Protein AF-A0A9Q9MCH2-F1 (afdb_monomer_lite)

Organism: NCBI:txid35754

Secondary structure (DSSP, 8-state):
-HHHHTTSTTHHHHHHHHHHHTT--TTTTHHHHHHHHHHHHHHHHHHHHHHHHHHHHHHHH------

pLDDT: mean 90.04, std 10.5, range [50.62, 98.56]

Radius of gyration: 19.52 Å; chains: 1; bounding box: 48×22×52 Å

Foldseek 3Di:
DVVVLLLDAPSLVVVLVVCVVVVDDPVVSVVSVVSNVVSVVVVVCVVVVVVVVVVVVCVVPPPPPPD

Structure (mmCIF, N/CA/C/O backbone):
data_AF-A0A9Q9MCH2-F1
#
_entry.id   AF-A0A9Q9MCH2-F1
#
loop_
_atom_site.group_PDB
_atom_site.id
_atom_site.type_symbol
_atom_site.label_atom_id
_atom_site.label_alt_id
_atom_site.label_comp_id
_atom_site.label_asym_id
_atom_site.label_entity_id
_atom_site.label_seq_id
_atom_site.pdbx_PDB_ins_code
_atom_site.Cartn_x
_atom_site.Cartn_y
_atom_site.Cartn_z
_atom_site.occupancy
_atom_site.B_iso_or_equiv
_atom_site.auth_seq_id
_atom_site.auth_comp_id
_atom_site.auth_asym_id
_atom_site.auth_atom_id
_atom_site.pdbx_PDB_model_num
ATOM 1 N N . MET A 1 1 ? -19.425 7.881 -8.105 1.00 67.75 1 MET A N 1
ATOM 2 C CA . MET A 1 1 ? -18.137 8.323 -7.523 1.00 67.75 1 MET A CA 1
ATOM 3 C C . MET A 1 1 ? -17.653 7.437 -6.378 1.00 67.75 1 MET A C 1
ATOM 5 O O . MET A 1 1 ? -16.532 6.964 -6.471 1.00 67.75 1 MET A O 1
ATOM 9 N N . ALA A 1 2 ? -18.473 7.108 -5.370 1.00 77.88 2 ALA A N 1
ATOM 10 C CA . ALA A 1 2 ? -18.060 6.235 -4.253 1.00 77.88 2 ALA A CA 1
ATOM 11 C C . ALA A 1 2 ? -17.474 4.869 -4.679 1.00 77.88 2 ALA A C 1
ATOM 13 O O . ALA A 1 2 ? -16.494 4.403 -4.111 1.00 77.88 2 ALA A O 1
ATOM 14 N N . ALA A 1 3 ? -18.011 4.261 -5.741 1.00 81.75 3 ALA A N 1
ATOM 15 C CA . ALA A 1 3 ? -17.512 2.986 -6.260 1.00 81.75 3 ALA A CA 1
ATOM 16 C C . ALA A 1 3 ? -16.089 3.048 -6.847 1.00 81.75 3 ALA A C 1
ATOM 18 O O . ALA A 1 3 ? -15.462 2.007 -6.986 1.00 81.75 3 ALA A O 1
ATOM 19 N N . VAL A 1 4 ? -15.586 4.235 -7.205 1.00 85.88 4 VAL A N 1
ATOM 20 C CA . VAL A 1 4 ? -14.200 4.420 -7.668 1.00 85.88 4 VAL A CA 1
ATOM 21 C C . VAL A 1 4 ? -13.262 4.565 -6.473 1.00 85.88 4 VAL A C 1
ATOM 23 O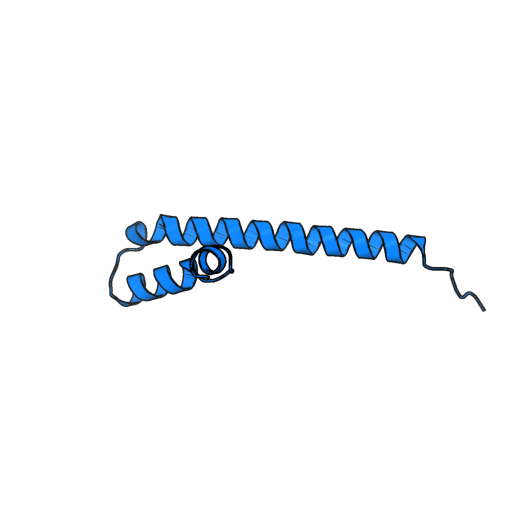 O . VAL A 1 4 ? -12.150 4.055 -6.508 1.00 85.88 4 VAL A O 1
ATOM 26 N N . ALA A 1 5 ? -13.734 5.184 -5.386 1.00 85.25 5 ALA A N 1
ATOM 27 C CA . ALA A 1 5 ? -12.936 5.401 -4.185 1.00 85.25 5 ALA A CA 1
ATOM 28 C C . ALA A 1 5 ? -12.425 4.091 -3.570 1.00 85.25 5 ALA A C 1
ATOM 30 O O . ALA A 1 5 ? -11.278 4.030 -3.161 1.00 85.25 5 ALA A O 1
ATOM 31 N N . ARG A 1 6 ? -13.210 3.007 -3.614 1.00 86.44 6 ARG A N 1
ATOM 32 C CA . ARG A 1 6 ? -12.766 1.686 -3.127 1.00 86.44 6 ARG A CA 1
ATOM 33 C C . ARG A 1 6 ? -11.568 1.097 -3.886 1.00 86.44 6 ARG A C 1
ATOM 35 O O . ARG A 1 6 ? -10.976 0.139 -3.423 1.00 86.44 6 ARG A O 1
ATOM 42 N N . TRP A 1 7 ? -11.248 1.609 -5.072 1.00 90.31 7 TRP A N 1
ATOM 43 C CA . TRP A 1 7 ? -10.087 1.165 -5.849 1.00 90.31 7 TRP A CA 1
ATOM 44 C C . TRP A 1 7 ? -8.860 2.048 -5.624 1.00 90.31 7 TRP A C 1
ATOM 46 O O . TRP A 1 7 ? -7.775 1.703 -6.087 1.00 90.31 7 TRP A O 1
ATOM 56 N N . LEU A 1 8 ? -9.019 3.184 -4.936 1.00 89.56 8 LEU A N 1
ATOM 57 C CA . LEU A 1 8 ? -7.897 4.037 -4.577 1.00 89.56 8 LEU A CA 1
ATOM 58 C C . LEU A 1 8 ? -7.120 3.399 -3.420 1.00 89.56 8 LEU A C 1
ATOM 60 O O . LEU A 1 8 ? -7.741 3.041 -2.410 1.00 89.56 8 LEU A O 1
ATOM 64 N N . PRO A 1 9 ? -5.781 3.321 -3.531 1.00 88.00 9 PRO A N 1
ATOM 65 C CA . PRO A 1 9 ? -4.934 2.927 -2.420 1.00 88.00 9 PRO A CA 1
ATOM 66 C C . PRO A 1 9 ? -5.202 3.784 -1.180 1.00 88.00 9 PRO A C 1
ATOM 68 O O . PRO A 1 9 ? -5.562 4.959 -1.276 1.00 88.00 9 PRO A O 1
ATOM 71 N N . LEU A 1 10 ? -4.950 3.189 -0.023 1.00 92.19 10 LEU A N 1
ATOM 72 C CA . LEU A 1 10 ? -5.132 3.690 1.337 1.00 92.19 10 LEU A CA 1
ATOM 73 C C . LEU A 1 10 ? -6.582 3.791 1.823 1.00 92.19 10 LEU A C 1
ATOM 75 O O . LEU A 1 10 ? -6.793 4.103 2.993 1.00 92.19 10 LEU A O 1
ATOM 79 N N . THR A 1 11 ? -7.585 3.504 0.994 1.00 93.75 11 THR A N 1
ATOM 80 C CA . THR A 1 11 ? -8.994 3.644 1.395 1.00 93.75 11 THR A CA 1
ATOM 81 C C . THR A 1 11 ? -9.384 2.676 2.514 1.00 93.75 11 THR A C 1
ATOM 83 O O . THR A 1 11 ? -9.938 3.105 3.527 1.00 93.75 11 THR A O 1
ATOM 86 N N . HIS A 1 12 ? -9.067 1.389 2.368 1.00 92.50 12 HIS A N 1
ATOM 87 C CA . HIS A 1 12 ? -9.392 0.368 3.368 1.00 92.50 12 HIS A CA 1
ATOM 88 C C . HIS A 1 12 ? -8.424 0.451 4.549 1.00 92.50 12 HIS A C 1
ATOM 90 O O . HIS A 1 12 ? -8.830 0.329 5.699 1.00 92.50 12 HIS A O 1
ATOM 96 N N . GLY A 1 13 ? -7.153 0.772 4.284 1.00 92.00 13 GLY A N 1
ATOM 97 C CA . GLY A 1 13 ? -6.155 0.986 5.335 1.00 92.00 13 GLY A CA 1
ATOM 98 C C . GLY A 1 13 ? -6.521 2.124 6.297 1.00 92.00 13 GLY A C 1
ATOM 99 O O . GLY A 1 13 ? -6.381 1.977 7.510 1.00 92.00 13 GLY A O 1
ATOM 100 N N . ILE A 1 14 ? -7.036 3.249 5.785 1.00 94.12 14 ILE A N 1
ATOM 101 C CA . ILE A 1 14 ? -7.498 4.369 6.621 1.00 94.12 14 ILE A CA 1
ATOM 102 C C . ILE A 1 14 ? -8.747 3.980 7.422 1.00 94.12 14 ILE A C 1
ATOM 104 O O . ILE A 1 14 ? -8.867 4.388 8.579 1.00 94.12 14 ILE A O 1
ATOM 108 N N . ALA A 1 15 ? -9.666 3.203 6.839 1.00 93.38 15 ALA A N 1
ATOM 109 C CA . ALA A 1 15 ? -10.840 2.694 7.549 1.00 93.38 15 ALA A CA 1
ATOM 110 C C . ALA A 1 15 ? -10.428 1.767 8.707 1.00 93.38 15 ALA A C 1
ATOM 112 O O . ALA A 1 15 ? -10.740 2.064 9.861 1.00 93.38 15 ALA A O 1
ATOM 113 N N . ALA A 1 16 ? -9.601 0.758 8.422 1.00 94.06 16 ALA A N 1
ATOM 114 C CA . ALA A 1 16 ? -9.026 -0.153 9.408 1.00 94.06 16 ALA A CA 1
ATOM 115 C C . ALA A 1 16 ? -8.298 0.588 10.541 1.00 94.06 16 ALA A C 1
ATOM 117 O O . ALA A 1 16 ? -8.495 0.296 11.721 1.00 94.06 16 ALA A O 1
ATOM 118 N N . ALA A 1 17 ? -7.477 1.588 10.205 1.00 95.06 17 ALA A N 1
ATOM 119 C CA . ALA A 1 17 ? -6.748 2.375 11.196 1.00 95.06 17 ALA A CA 1
ATOM 120 C C . ALA A 1 17 ? -7.690 3.131 12.147 1.00 95.06 17 ALA A C 1
ATOM 122 O O . ALA A 1 17 ? -7.424 3.204 13.347 1.00 95.06 17 ALA A O 1
ATOM 123 N N . ARG A 1 18 ? -8.801 3.673 11.630 1.00 95.38 18 ARG A N 1
ATOM 124 C CA . ARG A 1 18 ? -9.812 4.357 12.449 1.00 95.38 18 ARG A CA 1
ATOM 125 C C . ARG A 1 18 ? -10.531 3.392 13.384 1.00 95.38 18 ARG A C 1
ATOM 127 O O . ARG A 1 18 ? -10.750 3.744 14.538 1.00 95.38 18 ARG A O 1
ATOM 134 N N . GLU A 1 19 ? -10.862 2.193 12.918 1.00 94.88 19 GLU A N 1
ATOM 135 C CA . GLU A 1 19 ? -11.513 1.177 13.750 1.00 94.88 19 GLU A CA 1
ATOM 136 C C . GLU A 1 19 ? -10.604 0.686 14.875 1.00 94.88 19 GLU A C 1
ATOM 138 O O . GLU A 1 19 ? -11.013 0.659 16.037 1.00 94.88 19 GLU A O 1
ATOM 143 N N . VAL A 1 20 ? -9.344 0.374 14.565 1.00 96.00 20 VAL A N 1
ATOM 144 C CA . VAL A 1 20 ? -8.361 -0.024 15.583 1.00 96.00 20 VAL A CA 1
ATOM 145 C C . VAL A 1 20 ? -8.134 1.107 16.588 1.00 96.00 20 VAL A C 1
ATOM 147 O O . VAL A 1 20 ? -8.107 0.859 17.792 1.00 96.00 20 VAL A O 1
ATOM 150 N N . ALA A 1 21 ? -8.044 2.360 16.129 1.00 96.38 21 ALA A N 1
ATOM 151 C CA . ALA A 1 21 ? -7.935 3.521 17.015 1.00 96.38 21 ALA A CA 1
ATOM 152 C C . ALA A 1 21 ? -9.174 3.711 17.914 1.00 96.38 21 ALA A C 1
ATOM 154 O O . ALA A 1 21 ? -9.048 4.224 19.023 1.00 96.38 21 ALA A O 1
ATOM 155 N N . ALA A 1 22 ? -10.352 3.266 17.467 1.00 96.50 22 ALA A N 1
ATOM 156 C CA . ALA A 1 22 ? -11.582 3.244 18.257 1.00 96.50 22 ALA A CA 1
ATOM 157 C C . ALA A 1 22 ? -11.673 2.047 19.229 1.00 96.50 22 ALA A C 1
ATOM 159 O O . ALA A 1 22 ? -12.668 1.912 19.939 1.00 96.50 22 ALA A O 1
ATOM 160 N N . GLY A 1 23 ? -10.645 1.193 19.288 1.00 95.56 23 GLY A N 1
ATOM 161 C CA . GLY A 1 23 ? -10.574 0.040 20.188 1.00 95.56 23 GLY A CA 1
ATOM 162 C C . GLY A 1 23 ? -11.024 -1.283 19.566 1.00 95.56 23 GLY A C 1
ATOM 163 O O . GLY A 1 23 ? -11.163 -2.270 20.290 1.00 95.56 23 GLY A O 1
ATOM 164 N N . ALA A 1 24 ? -11.249 -1.336 18.250 1.00 94.06 24 ALA A N 1
ATOM 165 C CA . ALA A 1 24 ? -11.532 -2.593 17.566 1.00 94.06 24 ALA A CA 1
ATOM 166 C C . ALA A 1 24 ? -10.300 -3.518 17.566 1.00 94.06 24 ALA A C 1
ATOM 168 O O . ALA A 1 24 ? -9.150 -3.076 17.513 1.00 94.06 24 ALA A O 1
ATOM 169 N N . GLY A 1 25 ? -10.538 -4.829 17.625 1.00 93.81 25 GLY A N 1
ATOM 170 C CA . GLY A 1 25 ? -9.467 -5.821 17.572 1.00 93.81 25 GLY A CA 1
ATOM 171 C C . GLY A 1 25 ? -8.897 -5.982 16.161 1.00 93.81 25 GLY A C 1
ATOM 172 O O . GLY A 1 25 ? -9.615 -5.887 15.176 1.00 93.81 25 GLY A O 1
ATOM 173 N N . LEU A 1 26 ? -7.618 -6.347 16.043 1.00 90.44 26 LEU A N 1
ATOM 174 C CA . LEU A 1 26 ? -6.959 -6.592 14.746 1.00 90.44 26 LEU A CA 1
ATOM 175 C C . LEU A 1 26 ? -7.678 -7.623 13.856 1.00 90.44 26 LEU A C 1
ATOM 177 O O . LEU A 1 26 ? -7.582 -7.562 12.634 1.00 90.44 26 LEU A O 1
ATOM 181 N N . ALA A 1 27 ? -8.405 -8.567 14.458 1.00 93.56 27 ALA A N 1
ATOM 182 C CA . ALA A 1 27 ? -9.181 -9.555 13.719 1.00 93.56 27 ALA A CA 1
ATOM 183 C C . ALA A 1 27 ? -10.365 -8.941 12.948 1.00 93.56 27 ALA A C 1
ATOM 185 O O . ALA A 1 27 ? -10.725 -9.485 11.907 1.00 93.56 27 ALA A O 1
ATOM 186 N N . SER A 1 28 ? -10.950 -7.829 13.417 1.00 91.81 28 SER A N 1
ATOM 187 C CA . SER A 1 28 ? -1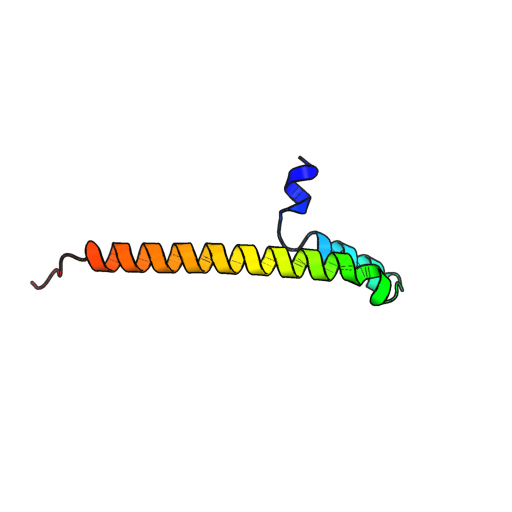2.105 -7.202 12.755 1.00 91.81 28 SER A CA 1
ATOM 188 C C . SER A 1 28 ? -11.720 -6.432 11.494 1.00 91.81 28 SER A C 1
ATOM 190 O O . SER A 1 28 ? -12.525 -6.342 10.580 1.00 91.81 28 SER A O 1
ATOM 192 N N . VAL A 1 29 ? -10.478 -5.945 11.412 1.00 95.19 29 VAL A N 1
ATOM 193 C CA . VAL A 1 29 ? -9.968 -5.167 10.267 1.00 95.19 29 VAL A CA 1
ATOM 194 C C . VAL A 1 29 ? -9.143 -6.000 9.284 1.00 95.19 29 VAL A C 1
ATOM 196 O O . VAL A 1 29 ? -8.501 -5.471 8.377 1.00 95.19 29 VAL A O 1
ATOM 199 N N . ARG A 1 30 ? -9.111 -7.325 9.469 1.00 95.06 30 ARG A N 1
ATOM 200 C CA . ARG A 1 30 ? -8.292 -8.233 8.657 1.00 95.06 30 ARG A CA 1
ATOM 201 C C . ARG A 1 30 ? -8.626 -8.131 7.170 1.00 95.06 30 ARG A C 1
ATOM 203 O O . ARG A 1 30 ? -7.711 -8.103 6.350 1.00 95.06 30 ARG A O 1
ATOM 210 N N . ASP A 1 31 ? -9.909 -8.086 6.838 1.00 93.50 31 ASP A N 1
ATOM 211 C CA . ASP A 1 31 ? -10.362 -8.064 5.448 1.00 93.50 31 ASP A CA 1
ATOM 212 C C . ASP A 1 31 ? -9.991 -6.742 4.762 1.00 93.50 31 ASP A C 1
ATOM 214 O O . ASP A 1 31 ? -9.515 -6.761 3.627 1.00 93.50 31 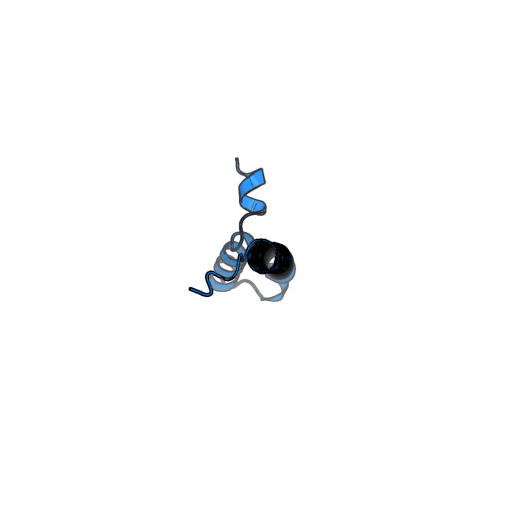ASP A O 1
ATOM 218 N N . ASP A 1 32 ? -10.078 -5.618 5.481 1.00 92.88 32 ASP A N 1
ATOM 219 C CA . ASP A 1 32 ? -9.638 -4.307 4.993 1.00 92.88 32 ASP A CA 1
ATOM 220 C C . ASP A 1 32 ? -8.131 -4.267 4.728 1.00 92.88 32 ASP A C 1
ATOM 222 O O . ASP A 1 32 ? -7.682 -3.776 3.690 1.00 92.88 32 ASP A O 1
ATOM 226 N N . VAL A 1 33 ? -7.330 -4.833 5.635 1.00 94.44 33 VAL A N 1
ATOM 227 C CA . VAL A 1 33 ? -5.873 -4.917 5.465 1.00 94.44 33 VAL A CA 1
ATOM 228 C C . VAL A 1 33 ? -5.507 -5.803 4.273 1.00 94.44 33 VAL A C 1
ATOM 230 O O . VAL A 1 33 ? -4.614 -5.456 3.499 1.00 94.44 33 VAL A O 1
ATOM 233 N N . LEU A 1 34 ? -6.197 -6.933 4.088 1.00 95.75 34 LEU A N 1
ATOM 234 C CA . LEU A 1 34 ? -5.980 -7.817 2.940 1.00 95.75 34 LEU A CA 1
ATOM 235 C C . LEU A 1 34 ? -6.374 -7.149 1.619 1.00 95.75 34 LEU A C 1
ATOM 237 O O . LEU A 1 34 ? -5.629 -7.255 0.642 1.00 95.75 34 LEU A O 1
ATOM 241 N N . ALA A 1 35 ? -7.507 -6.444 1.588 1.00 94.56 35 ALA A N 1
ATOM 242 C CA . ALA A 1 35 ? -7.947 -5.690 0.420 1.00 94.56 35 ALA A CA 1
ATOM 243 C C . ALA A 1 35 ? -6.919 -4.616 0.034 1.00 94.56 35 ALA A C 1
ATOM 245 O O . ALA A 1 35 ? -6.544 -4.498 -1.135 1.00 94.56 35 ALA A O 1
ATOM 246 N N . GLU A 1 36 ? -6.402 -3.885 1.022 1.00 95.50 36 GLU A N 1
ATOM 247 C CA . GLU A 1 36 ? -5.382 -2.860 0.812 1.00 95.50 36 GLU A CA 1
ATOM 248 C C . GLU A 1 36 ? -4.054 -3.456 0.323 1.00 95.50 36 GLU A C 1
ATOM 250 O O . GLU A 1 36 ? -3.449 -2.946 -0.620 1.00 95.50 36 GLU A O 1
ATOM 255 N N . ALA A 1 37 ? -3.618 -4.581 0.894 1.00 96.38 37 ALA A N 1
ATOM 256 C CA . ALA A 1 37 ? -2.408 -5.276 0.460 1.00 96.38 37 ALA A CA 1
ATOM 257 C C . ALA A 1 37 ? -2.517 -5.786 -0.989 1.00 96.38 37 ALA A C 1
ATOM 259 O O . ALA A 1 37 ? -1.553 -5.704 -1.759 1.00 96.38 37 ALA A O 1
ATOM 260 N N . ALA A 1 38 ? -3.694 -6.281 -1.385 1.00 96.44 38 ALA A N 1
ATOM 261 C CA . ALA A 1 38 ? -3.959 -6.720 -2.750 1.00 96.44 38 ALA A CA 1
ATOM 262 C C . ALA A 1 38 ? -3.929 -5.544 -3.741 1.00 96.44 38 ALA A C 1
ATOM 264 O O . ALA A 1 38 ? -3.276 -5.638 -4.783 1.00 96.44 38 ALA A O 1
ATOM 265 N N . LEU A 1 39 ? -4.569 -4.420 -3.402 1.00 96.38 39 LEU A N 1
ATOM 266 C CA . LEU A 1 39 ? -4.535 -3.195 -4.209 1.00 96.38 39 LEU A CA 1
ATOM 267 C C . LEU A 1 39 ? -3.118 -2.627 -4.325 1.00 96.38 39 LEU A C 1
ATOM 269 O O . LEU A 1 39 ? -2.668 -2.331 -5.431 1.00 96.38 39 LEU A O 1
ATOM 273 N N . GLY A 1 40 ? -2.387 -2.530 -3.213 1.00 95.56 40 GLY A N 1
ATOM 274 C CA . GLY A 1 40 ? -0.996 -2.083 -3.208 1.00 95.56 40 GLY A CA 1
ATOM 275 C C . GLY A 1 40 ? -0.120 -2.945 -4.117 1.00 95.56 40 GLY A C 1
ATOM 276 O O . GLY A 1 40 ? 0.616 -2.422 -4.953 1.00 95.56 40 GLY A O 1
ATOM 277 N N . THR A 1 41 ? -0.269 -4.269 -4.029 1.00 97.38 41 THR A N 1
ATOM 278 C CA . THR A 1 41 ? 0.443 -5.220 -4.895 1.00 97.38 41 THR A CA 1
ATOM 279 C C . THR A 1 41 ? 0.087 -5.023 -6.368 1.00 97.38 41 THR A C 1
ATOM 281 O O . THR A 1 41 ? 0.981 -4.970 -7.211 1.00 97.38 41 THR A O 1
ATOM 284 N N . LEU A 1 42 ? -1.200 -4.860 -6.690 1.00 97.31 42 LEU A N 1
ATOM 285 C CA . LEU A 1 42 ? -1.660 -4.593 -8.053 1.00 97.31 42 LEU A CA 1
ATOM 286 C C . LEU A 1 42 ? -1.012 -3.324 -8.625 1.00 97.31 42 LEU A C 1
ATOM 288 O O . LEU A 1 42 ? -0.480 -3.348 -9.734 1.00 97.31 42 LEU A O 1
ATOM 292 N N . TYR A 1 43 ? -1.008 -2.233 -7.858 1.00 97.00 43 TYR A N 1
ATOM 293 C CA . TYR A 1 43 ? -0.391 -0.972 -8.271 1.00 97.00 43 TYR A CA 1
ATOM 294 C C . TYR A 1 43 ? 1.124 -1.095 -8.456 1.00 97.00 43 TYR A C 1
ATOM 296 O O . TYR A 1 43 ? 1.658 -0.563 -9.429 1.00 97.00 43 TYR A O 1
ATOM 304 N N . VAL A 1 44 ? 1.817 -1.827 -7.578 1.00 97.94 44 VAL A N 1
ATOM 305 C CA . VAL A 1 44 ? 3.256 -2.104 -7.719 1.00 97.94 44 VAL A CA 1
ATOM 306 C C . VAL A 1 44 ? 3.536 -2.885 -9.002 1.00 97.94 44 VAL A C 1
ATOM 308 O O . VAL A 1 44 ? 4.415 -2.498 -9.769 1.00 97.94 44 VAL A O 1
ATOM 311 N N . VAL A 1 45 ? 2.773 -3.946 -9.277 1.00 98.56 45 VAL A N 1
A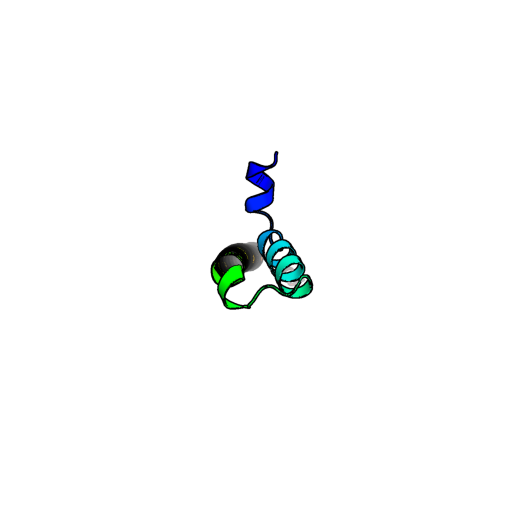TOM 312 C CA . VAL A 1 45 ? 2.929 -4.755 -10.497 1.00 98.56 45 VAL A CA 1
ATOM 313 C C . VAL A 1 45 ? 2.716 -3.906 -11.749 1.00 98.56 45 VAL A C 1
ATOM 315 O O . VAL A 1 45 ? 3.526 -3.966 -12.674 1.00 98.56 45 VAL A O 1
ATOM 318 N N . ILE A 1 46 ? 1.666 -3.081 -11.774 1.00 98.25 46 ILE A N 1
ATOM 319 C CA . ILE A 1 46 ? 1.388 -2.185 -12.903 1.00 98.25 46 ILE A CA 1
ATOM 320 C C . ILE A 1 46 ? 2.515 -1.159 -13.063 1.00 98.25 46 ILE A C 1
ATOM 322 O O . ILE A 1 46 ? 3.036 -0.994 -14.164 1.00 98.25 46 ILE A O 1
ATOM 326 N N . GLY A 1 47 ? 2.921 -0.495 -11.979 1.00 98.06 47 GLY A N 1
ATOM 327 C CA . GLY A 1 47 ? 3.964 0.530 -12.003 1.00 98.06 47 GLY A CA 1
ATOM 328 C C . GLY A 1 47 ? 5.307 -0.011 -12.488 1.00 98.06 47 GLY A C 1
ATOM 329 O O . GLY A 1 47 ? 5.908 0.560 -13.397 1.00 98.06 47 GLY A O 1
ATOM 330 N N . LEU A 1 48 ? 5.749 -1.150 -11.948 1.00 98.44 48 LEU A N 1
ATOM 331 C CA . LEU A 1 48 ? 6.985 -1.808 -12.377 1.00 98.44 48 LEU A CA 1
ATOM 332 C C . LEU A 1 48 ? 6.886 -2.346 -13.809 1.00 98.44 48 LEU A C 1
ATOM 334 O O . LEU A 1 48 ? 7.857 -2.265 -14.557 1.00 98.44 48 LEU A O 1
ATOM 338 N N . GLY A 1 49 ? 5.721 -2.854 -14.217 1.00 98.44 49 GLY A N 1
ATOM 339 C CA . GLY A 1 49 ? 5.479 -3.297 -15.590 1.00 98.44 49 GLY A CA 1
ATOM 340 C C . GLY A 1 49 ? 5.592 -2.154 -16.601 1.00 98.44 49 GLY A C 1
ATOM 341 O O . GLY A 1 49 ? 6.270 -2.295 -17.621 1.00 98.44 49 GLY A O 1
ATOM 342 N N . LEU A 1 50 ? 4.985 -1.004 -16.296 1.00 98.06 50 LEU A N 1
ATOM 343 C CA . LEU A 1 50 ? 5.088 0.207 -17.113 1.00 98.06 50 LEU A CA 1
ATOM 344 C C . LEU A 1 50 ? 6.520 0.744 -17.144 1.00 98.06 50 LEU A C 1
ATOM 346 O O . LEU A 1 50 ? 7.023 1.058 -18.220 1.00 98.06 50 LEU A O 1
ATOM 350 N N . LEU A 1 51 ? 7.196 0.794 -15.994 1.00 97.50 51 LEU A N 1
ATOM 351 C CA . LEU A 1 51 ? 8.595 1.208 -15.913 1.00 97.50 51 LEU A CA 1
ATOM 352 C C . LEU A 1 51 ? 9.485 0.319 -16.790 1.00 97.50 51 LEU A C 1
ATOM 354 O O . LEU A 1 51 ? 10.210 0.821 -17.647 1.00 97.50 51 LEU A O 1
ATOM 358 N N . ALA A 1 52 ? 9.368 -1.002 -16.650 1.00 96.75 52 ALA A N 1
ATOM 359 C CA . ALA A 1 52 ? 10.122 -1.959 -17.451 1.00 96.75 52 ALA A CA 1
ATOM 360 C C . ALA A 1 52 ? 9.817 -1.836 -18.953 1.00 96.75 52 ALA A C 1
ATOM 362 O O . ALA A 1 52 ? 10.707 -2.025 -19.788 1.00 96.75 52 ALA A O 1
ATOM 363 N N . TRP A 1 53 ? 8.572 -1.519 -19.320 1.00 96.19 53 TRP A N 1
ATOM 364 C CA . TRP A 1 53 ? 8.213 -1.245 -20.708 1.00 96.19 53 TRP A CA 1
ATOM 365 C C . TRP A 1 53 ? 8.900 0.028 -21.214 1.00 96.19 53 TRP A C 1
ATOM 367 O O . TRP A 1 53 ? 9.592 -0.029 -22.233 1.00 96.19 53 TRP A O 1
ATOM 377 N N . PHE A 1 54 ? 8.793 1.145 -20.497 1.00 94.75 54 PHE A N 1
ATOM 378 C CA . PHE A 1 54 ? 9.434 2.396 -20.905 1.00 94.75 54 PHE A CA 1
ATOM 379 C C . PHE A 1 54 ? 10.952 2.284 -20.986 1.00 94.75 54 PHE A C 1
ATOM 381 O O . PHE A 1 54 ? 11.553 2.809 -21.917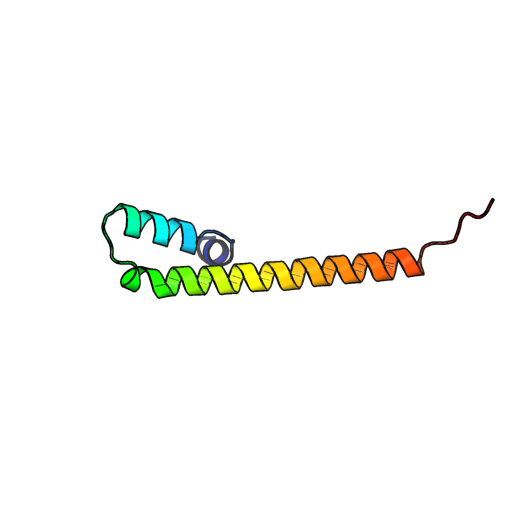 1.00 94.75 54 PHE A O 1
ATOM 388 N N . GLU A 1 55 ? 11.579 1.534 -20.087 1.00 95.06 55 GLU A N 1
ATOM 389 C CA . GLU A 1 55 ? 13.003 1.238 -20.175 1.00 95.06 55 GLU A CA 1
ATOM 390 C C . GLU A 1 55 ? 13.376 0.465 -21.447 1.00 95.06 55 GLU A C 1
ATOM 392 O O . GLU A 1 55 ? 14.379 0.767 -22.095 1.00 95.06 55 GLU A O 1
ATOM 397 N N . ARG A 1 56 ? 12.587 -0.553 -21.818 1.00 92.69 56 ARG A N 1
ATOM 398 C CA . ARG A 1 56 ? 12.810 -1.315 -23.057 1.00 92.69 56 ARG A CA 1
ATOM 399 C C . ARG A 1 56 ? 12.651 -0.426 -24.280 1.00 92.69 56 ARG A C 1
ATOM 401 O O . ARG A 1 56 ? 13.445 -0.540 -25.208 1.00 92.69 56 ARG A O 1
ATOM 408 N N . GLU A 1 57 ? 11.648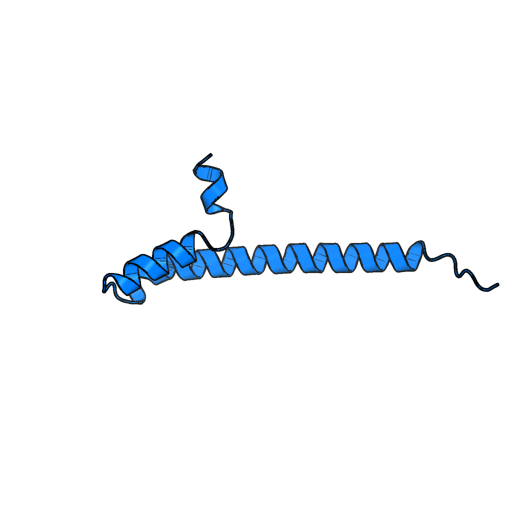 0.441 -24.274 1.00 91.06 57 GLU A N 1
ATOM 409 C CA . GLU A 1 57 ? 11.391 1.362 -25.375 1.00 91.06 57 GLU A CA 1
ATOM 410 C C . GLU A 1 57 ? 12.490 2.423 -25.493 1.00 91.06 57 GLU A C 1
ATOM 412 O O . GLU A 1 57 ? 12.997 2.661 -26.586 1.00 91.06 57 GLU A O 1
ATOM 417 N N . SER A 1 58 ? 12.927 2.979 -24.361 1.00 88.81 58 SER A N 1
ATOM 418 C CA . SER A 1 58 ? 14.059 3.903 -24.273 1.00 88.81 58 SER A CA 1
ATOM 419 C C . SER A 1 58 ? 15.329 3.275 -24.850 1.00 88.81 58 SER A C 1
ATOM 421 O O . SER A 1 58 ? 15.944 3.848 -25.742 1.00 88.81 58 SER A O 1
ATOM 423 N N . ARG A 1 59 ? 15.665 2.034 -24.463 1.00 87.12 59 ARG A N 1
ATOM 424 C CA . ARG A 1 59 ? 16.827 1.307 -25.013 1.00 87.12 59 ARG A CA 1
ATOM 425 C C . ARG A 1 59 ? 16.722 1.017 -26.513 1.00 87.12 59 ARG A C 1
ATOM 427 O O . ARG A 1 59 ? 17.743 0.986 -27.186 1.00 87.12 59 ARG A O 1
ATOM 434 N N . ARG A 1 60 ? 15.516 0.782 -27.040 1.00 83.00 60 ARG A N 1
ATOM 435 C CA . ARG A 1 60 ? 15.287 0.525 -28.476 1.00 83.00 60 ARG A CA 1
ATOM 436 C C . ARG A 1 60 ? 15.395 1.785 -29.326 1.00 83.00 60 ARG A C 1
ATOM 438 O O . ARG A 1 60 ? 15.854 1.708 -30.460 1.00 83.00 60 ARG A O 1
ATOM 445 N N . LYS A 1 61 ? 14.928 2.915 -28.794 1.00 78.81 61 LYS A N 1
ATOM 446 C CA . LYS A 1 61 ? 14.902 4.214 -29.479 1.00 78.81 61 LYS A CA 1
ATOM 447 C C . LYS A 1 61 ? 16.110 5.089 -29.185 1.00 78.81 61 LYS A C 1
ATOM 449 O O . LYS A 1 61 ? 16.236 6.135 -29.811 1.00 78.81 61 LYS A O 1
ATOM 454 N N . ALA A 1 62 ? 16.981 4.676 -28.267 1.00 69.81 62 ALA A N 1
ATOM 455 C CA . ALA A 1 62 ? 18.271 5.301 -28.051 1.00 69.81 62 ALA A CA 1
ATOM 456 C C . ALA A 1 62 ? 19.126 5.136 -29.316 1.00 69.81 62 ALA A C 1
ATOM 458 O O . ALA A 1 62 ? 19.912 4.200 -29.452 1.00 69.81 62 ALA A O 1
ATOM 459 N N . THR A 1 63 ? 18.955 6.053 -30.265 1.00 66.12 63 THR A N 1
ATOM 460 C CA . THR A 1 63 ? 19.991 6.385 -31.231 1.00 66.12 63 THR A CA 1
ATOM 461 C C . THR A 1 63 ? 21.151 6.899 -30.401 1.00 66.12 63 THR A C 1
ATOM 463 O O . THR A 1 63 ? 21.041 7.952 -29.774 1.00 66.12 63 THR A O 1
ATOM 466 N N . LEU A 1 64 ? 22.211 6.103 -30.307 1.00 62.97 64 LEU A N 1
ATOM 467 C CA . LEU A 1 64 ? 23.463 6.555 -29.732 1.00 62.97 64 LEU A CA 1
ATOM 468 C C . LEU A 1 64 ? 23.868 7.836 -30.476 1.00 62.97 64 LEU A C 1
ATOM 470 O O . LEU A 1 64 ? 24.253 7.771 -31.641 1.00 62.97 64 LEU A O 1
ATOM 474 N N . ASP A 1 65 ? 23.753 8.986 -29.818 1.00 61.66 65 ASP A N 1
ATOM 475 C CA . ASP A 1 65 ? 24.449 10.200 -30.228 1.00 61.66 65 ASP A CA 1
ATOM 476 C C . ASP A 1 65 ? 25.922 9.985 -29.855 1.00 61.66 65 ASP A C 1
ATOM 478 O O . ASP A 1 65 ? 26.389 10.393 -28.794 1.00 61.66 65 ASP A O 1
ATOM 482 N N . VAL A 1 66 ? 26.617 9.166 -30.653 1.00 60.69 66 VAL A N 1
ATOM 483 C CA . VAL A 1 66 ? 28.081 9.080 -30.627 1.00 60.69 66 VAL A CA 1
ATOM 484 C C . VAL A 1 66 ? 28.565 10.088 -31.658 1.00 60.69 66 VAL A C 1
ATOM 486 O O . VAL A 1 66 ? 28.776 9.742 -32.821 1.00 60.69 66 VAL A O 1
ATOM 489 N N . ALA A 1 67 ? 28.633 11.348 -31.240 1.00 50.62 67 ALA A N 1
ATOM 490 C CA . ALA A 1 67 ? 29.387 12.388 -31.929 1.00 50.62 67 ALA A CA 1
ATOM 491 C C . ALA A 1 67 ? 30.819 12.431 -31.380 1.00 50.62 67 ALA A C 1
ATOM 493 O O . ALA A 1 67 ? 30.982 12.277 -30.145 1.00 50.62 67 ALA A O 1
#

Sequence (67 aa):
MAAVARWLPLTHGIAAAREVAAGAGLASVRDDVLAEAALGTLYVVIGLGLLAWFERESRRKATLDVA